Protein AF-A0A968S039-F1 (afdb_monomer_lite)

Secondary structure (DSSP, 8-state):
-------HHHHHHHHTS---HHHHHHHHHHHHHHHHHTT--HHHHHHHHHH--SS--HHHHHHHHHHHHHHHHHHHHHHHHHHHHHTT--

pLDDT: mean 81.4, std 13.13, range [43.88, 94.62]

Sequence (90 aa):
MDELIPGPEEILALRQQPVDVEKIAAAIAGVVQIACRRGQTLEELTAEVLKEDSILDWGQRLWLSQIVAQAWQRLVEERGQDLRLARKLP

Foldseek 3Di:
DDDPDDDPVRVVVVVPDDPDPVNVLVVLLVVLVVCVVVVHDLVRVLVVLCPPDDPDDNVRSVVSSVVSVVSNVVVVVVVVVVVVVVVPDD

Structure (mmCIF, N/CA/C/O backbone):
data_AF-A0A968S039-F1
#
_entry.id   AF-A0A968S039-F1
#
loop_
_atom_site.group_PDB
_atom_site.id
_atom_site.type_symbol
_atom_site.label_atom_id
_atom_site.label_alt_id
_atom_site.label_comp_id
_atom_site.label_asym_id
_atom_site.label_entity_id
_atom_site.label_seq_id
_atom_site.pdbx_PDB_ins_code
_atom_site.Cartn_x
_atom_site.Cartn_y
_atom_site.Cartn_z
_atom_site.occupancy
_atom_site.B_iso_or_equiv
_atom_site.auth_seq_id
_atom_site.auth_comp_id
_atom_site.auth_asym_id
_atom_site.auth_atom_id
_atom_site.pdbx_PDB_model_num
ATOM 1 N N . MET A 1 1 ? -15.730 -16.749 -28.869 1.00 43.88 1 MET A N 1
ATOM 2 C CA . MET A 1 1 ? -15.408 -15.816 -27.774 1.00 43.88 1 MET A CA 1
ATOM 3 C C . MET A 1 1 ? -13.948 -16.097 -27.486 1.00 43.88 1 MET A C 1
ATOM 5 O O . MET A 1 1 ? -13.661 -16.964 -26.678 1.00 43.88 1 MET A O 1
ATOM 9 N N . ASP A 1 2 ? -13.067 -15.540 -28.319 1.00 47.56 2 ASP A N 1
ATOM 10 C CA . ASP A 1 2 ? -11.622 -15.767 -28.226 1.00 47.56 2 ASP A CA 1
ATOM 11 C C . ASP A 1 2 ? -11.107 -15.068 -26.970 1.00 47.56 2 ASP A C 1
ATOM 13 O O . ASP A 1 2 ? -11.364 -13.880 -26.759 1.00 47.56 2 ASP A O 1
ATOM 17 N N . GLU A 1 3 ? -10.450 -15.834 -26.108 1.00 54.78 3 GLU A N 1
ATOM 18 C CA . GLU A 1 3 ? -9.764 -15.334 -24.927 1.00 54.78 3 GLU A CA 1
ATOM 19 C C . GLU A 1 3 ? -8.693 -14.319 -25.344 1.00 54.78 3 GLU A C 1
ATOM 21 O O . GLU A 1 3 ? -7.768 -14.628 -26.091 1.00 54.78 3 GLU A O 1
ATOM 26 N N . LEU A 1 4 ? -8.831 -13.094 -24.832 1.00 58.78 4 LEU A N 1
ATOM 27 C CA . LEU A 1 4 ? -7.880 -11.980 -24.900 1.00 58.78 4 LEU A CA 1
ATOM 28 C C . LEU A 1 4 ? -6.585 -12.301 -24.126 1.00 58.78 4 LEU A C 1
ATOM 30 O O . LEU A 1 4 ? -6.249 -11.616 -23.159 1.00 58.78 4 LEU A O 1
ATOM 34 N N . ILE A 1 5 ? -5.860 -13.351 -24.511 1.00 65.94 5 ILE A N 1
ATOM 35 C CA . ILE A 1 5 ? -4.504 -13.574 -24.008 1.00 65.94 5 ILE A CA 1
ATOM 36 C C . ILE A 1 5 ? -3.537 -12.913 -24.995 1.00 65.94 5 ILE A C 1
ATOM 38 O O . ILE A 1 5 ? -3.416 -13.389 -26.126 1.00 65.94 5 ILE A O 1
ATOM 42 N N . PRO A 1 6 ? -2.872 -11.809 -24.606 1.00 67.00 6 PRO A N 1
ATOM 43 C CA . PRO A 1 6 ? -1.941 -11.113 -25.481 1.00 67.00 6 PRO A CA 1
ATOM 44 C C . PRO A 1 6 ? -0.815 -12.051 -25.917 1.00 67.00 6 PRO A C 1
ATOM 46 O O . PRO A 1 6 ? -0.284 -12.835 -25.123 1.00 67.00 6 PRO A O 1
ATOM 49 N N . GLY A 1 7 ? -0.457 -11.969 -27.197 1.00 80.12 7 GLY A N 1
ATOM 50 C CA . GLY A 1 7 ? 0.608 -12.783 -27.772 1.00 80.12 7 GLY A CA 1
ATOM 51 C C . GLY A 1 7 ? 1.976 -12.463 -27.149 1.00 80.12 7 GLY A C 1
ATOM 52 O O . GLY A 1 7 ? 2.165 -11.398 -26.559 1.00 80.12 7 GLY A O 1
ATOM 53 N N . PRO A 1 8 ? 2.978 -13.346 -27.294 1.00 72.69 8 PRO A N 1
ATOM 54 C CA . PRO A 1 8 ? 4.305 -13.153 -26.703 1.00 72.69 8 PRO A CA 1
ATOM 55 C C . PRO A 1 8 ? 4.993 -11.844 -27.131 1.00 72.69 8 PRO A C 1
ATOM 57 O O . PRO A 1 8 ? 5.697 -11.240 -26.323 1.00 72.69 8 PRO A O 1
ATOM 60 N N . GLU A 1 9 ? 4.761 -11.365 -28.357 1.00 74.38 9 GLU A N 1
ATOM 61 C CA . GLU A 1 9 ? 5.274 -10.068 -28.830 1.00 74.38 9 GLU A CA 1
ATOM 62 C C . GLU A 1 9 ? 4.580 -8.877 -28.159 1.00 74.38 9 GLU A C 1
ATOM 64 O O . GLU A 1 9 ? 5.215 -7.873 -27.842 1.00 74.38 9 GLU A O 1
ATOM 69 N N . GLU A 1 10 ? 3.288 -9.008 -27.876 1.00 66.38 10 GLU A N 1
ATOM 70 C CA . GLU A 1 10 ? 2.476 -7.983 -27.224 1.00 66.38 10 GLU A CA 1
ATOM 71 C C . GLU A 1 10 ? 2.814 -7.898 -25.725 1.00 66.38 10 GLU A C 1
ATOM 73 O O . GLU A 1 10 ? 2.991 -6.810 -25.178 1.00 66.38 10 GLU A O 1
ATOM 78 N N . ILE A 1 11 ? 3.057 -9.047 -25.082 1.00 73.25 11 ILE A N 1
ATOM 79 C CA . ILE A 1 11 ? 3.627 -9.132 -23.729 1.00 73.25 11 ILE A CA 1
ATOM 80 C C . ILE A 1 11 ? 5.021 -8.485 -23.682 1.00 73.25 11 ILE A C 1
ATOM 82 O O . ILE A 1 11 ? 5.350 -7.780 -22.724 1.00 73.25 11 ILE A O 1
ATOM 86 N N . LEU A 1 12 ? 5.851 -8.694 -24.708 1.00 70.12 12 LEU A N 1
ATOM 87 C CA . LEU A 1 12 ? 7.174 -8.078 -24.794 1.00 70.12 12 LEU A CA 1
ATOM 88 C C . LEU A 1 12 ? 7.081 -6.556 -24.994 1.00 70.12 12 LEU A C 1
ATOM 90 O O . LEU A 1 12 ? 7.832 -5.820 -24.358 1.00 70.12 12 LEU A O 1
ATOM 94 N N . ALA A 1 13 ? 6.133 -6.078 -25.802 1.00 70.88 13 ALA A N 1
ATOM 95 C CA . ALA A 1 13 ? 5.877 -4.652 -26.005 1.00 70.88 13 ALA A CA 1
ATOM 96 C C . ALA A 1 13 ? 5.393 -3.956 -24.720 1.00 70.88 13 ALA A C 1
ATOM 98 O O . ALA A 1 13 ? 5.834 -2.848 -24.415 1.00 70.88 13 ALA A O 1
ATOM 99 N N . LEU A 1 14 ? 4.559 -4.625 -23.914 1.00 67.12 14 LEU A N 1
ATOM 100 C CA . LEU A 1 14 ? 4.143 -4.128 -22.597 1.00 67.12 14 LEU A CA 1
ATOM 101 C C . LEU A 1 14 ? 5.324 -4.015 -21.623 1.00 67.12 14 LEU A C 1
ATOM 103 O O . LEU A 1 14 ? 5.406 -3.045 -20.874 1.00 67.12 14 LEU A O 1
ATOM 107 N N . ARG A 1 15 ? 6.277 -4.956 -21.669 1.00 66.19 15 ARG A N 1
ATOM 108 C CA . ARG A 1 15 ? 7.518 -4.889 -20.871 1.00 66.19 15 ARG A CA 1
ATOM 109 C C . ARG A 1 15 ? 8.444 -3.742 -21.275 1.00 66.19 15 ARG A C 1
ATOM 111 O O . ARG A 1 15 ? 9.277 -3.342 -20.468 1.00 66.19 15 ARG A O 1
ATOM 118 N N . GLN A 1 16 ? 8.321 -3.234 -22.500 1.00 66.00 16 GLN A N 1
ATOM 119 C CA . GLN A 1 16 ? 9.098 -2.091 -22.982 1.00 66.00 16 GLN A CA 1
ATOM 120 C C . GLN A 1 16 ? 8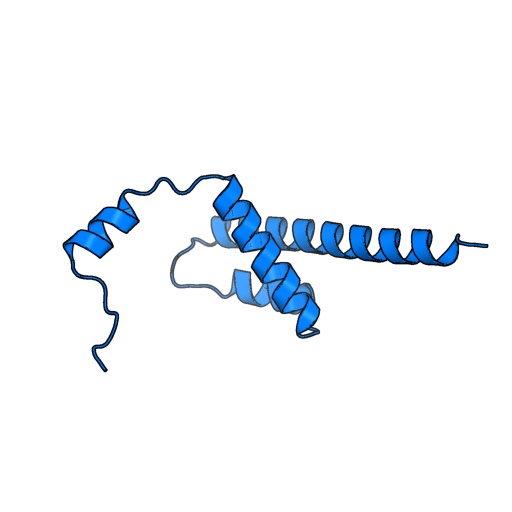.455 -0.739 -22.663 1.00 66.00 16 GLN A C 1
ATOM 122 O O . GLN A 1 16 ? 9.076 0.294 -22.913 1.00 66.00 16 GLN A O 1
ATOM 127 N N . GLN A 1 17 ? 7.246 -0.709 -22.092 1.00 67.75 17 GLN A N 1
ATOM 128 C CA . GLN A 1 17 ? 6.693 0.551 -21.618 1.00 67.75 17 GLN A CA 1
ATOM 129 C C . GLN A 1 17 ? 7.422 0.992 -20.346 1.00 67.75 17 GLN A C 1
ATOM 131 O O . GLN A 1 17 ? 7.418 0.257 -19.355 1.00 67.75 17 GLN A O 1
ATOM 136 N N . PRO A 1 18 ? 8.022 2.195 -20.332 1.00 67.69 18 PRO A N 1
ATOM 137 C CA . PRO A 1 18 ? 8.616 2.725 -19.122 1.00 67.69 18 PRO A CA 1
ATOM 138 C C . PRO A 1 18 ? 7.535 2.860 -18.047 1.00 67.69 18 PRO A C 1
ATOM 140 O O . PRO A 1 18 ? 6.459 3.445 -18.248 1.00 67.69 18 PRO A O 1
ATOM 143 N N . VAL A 1 19 ? 7.819 2.258 -16.895 1.00 71.19 19 VAL A N 1
ATOM 144 C CA . VAL A 1 19 ? 7.040 2.468 -15.683 1.00 71.19 19 VAL A CA 1
ATOM 145 C C . VAL A 1 19 ? 7.491 3.804 -15.104 1.00 71.19 19 VAL A C 1
ATOM 147 O O . VAL A 1 19 ? 8.542 3.903 -14.477 1.00 71.19 19 VAL A O 1
ATOM 150 N N . ASP A 1 20 ? 6.702 4.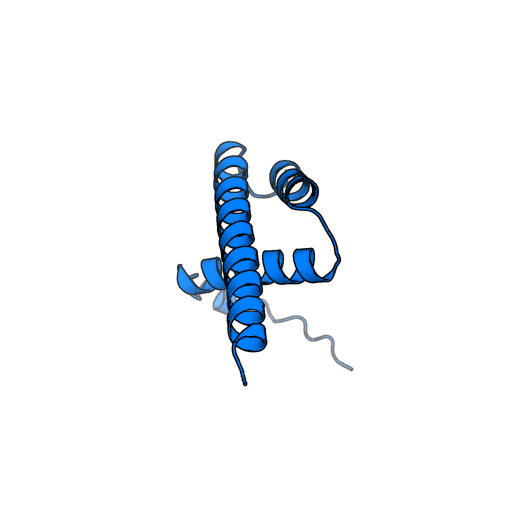842 -15.360 1.00 84.25 20 ASP A N 1
ATOM 151 C CA . ASP A 1 20 ? 6.954 6.181 -14.838 1.00 84.25 20 ASP A CA 1
ATOM 152 C C . ASP A 1 20 ? 6.501 6.311 -13.382 1.00 84.25 20 ASP A C 1
ATOM 154 O O . ASP A 1 20 ? 5.531 5.681 -12.946 1.00 84.25 20 ASP A O 1
ATOM 158 N N . VAL A 1 21 ? 7.162 7.203 -12.641 1.00 81.81 21 VAL A N 1
ATOM 159 C CA . VAL A 1 21 ? 6.855 7.500 -11.230 1.00 81.81 21 VAL A CA 1
ATOM 160 C C . VAL A 1 21 ? 5.385 7.885 -11.036 1.00 81.81 21 VAL A C 1
ATOM 162 O O . VAL A 1 21 ? 4.769 7.491 -10.049 1.00 81.81 21 VAL A O 1
ATOM 165 N N . GLU A 1 22 ? 4.794 8.595 -11.996 1.00 82.06 22 GLU A N 1
ATOM 166 C CA . GLU A 1 22 ? 3.383 8.986 -11.960 1.00 82.06 22 GLU A CA 1
ATOM 167 C C . GLU A 1 22 ? 2.438 7.776 -12.014 1.00 82.06 22 GLU A C 1
ATOM 169 O O . GLU A 1 22 ? 1.465 7.719 -11.263 1.00 82.06 22 GLU A O 1
ATOM 174 N N . LYS A 1 23 ? 2.753 6.760 -12.829 1.00 84.69 23 LYS A N 1
ATOM 175 C CA . LYS A 1 23 ? 1.954 5.527 -12.920 1.00 84.69 23 LYS A CA 1
ATOM 176 C C . LYS A 1 23 ? 2.039 4.724 -11.624 1.00 84.69 23 LYS A C 1
ATOM 178 O O . LYS A 1 23 ? 1.028 4.201 -11.160 1.00 84.69 23 LYS A O 1
ATOM 183 N N . ILE A 1 24 ? 3.225 4.677 -11.012 1.00 85.00 24 ILE A N 1
ATOM 184 C CA . ILE A 1 24 ? 3.430 4.044 -9.701 1.00 85.00 24 ILE A CA 1
ATOM 185 C C . ILE A 1 24 ? 2.607 4.776 -8.633 1.00 85.00 24 ILE A C 1
ATOM 187 O O . ILE A 1 24 ? 1.868 4.145 -7.877 1.00 85.00 24 ILE A O 1
ATOM 191 N N . ALA A 1 25 ? 2.686 6.108 -8.595 1.00 85.06 25 ALA A N 1
ATOM 192 C CA . ALA A 1 25 ? 1.941 6.923 -7.641 1.00 85.06 25 ALA A CA 1
ATOM 193 C C . ALA A 1 25 ? 0.421 6.756 -7.806 1.00 85.06 25 ALA A C 1
ATOM 195 O O . ALA A 1 25 ? -0.288 6.562 -6.816 1.00 85.06 25 ALA A O 1
ATOM 196 N N . ALA A 1 26 ? -0.073 6.762 -9.047 1.00 86.00 26 ALA A N 1
ATOM 197 C CA . ALA A 1 26 ? -1.483 6.549 -9.357 1.00 86.00 26 ALA A CA 1
ATOM 198 C C . ALA A 1 26 ? -1.965 5.153 -8.931 1.00 86.00 26 ALA A C 1
ATOM 200 O O . ALA A 1 26 ? -3.054 5.026 -8.368 1.00 86.00 26 ALA A O 1
ATOM 201 N N . ALA A 1 27 ? -1.150 4.113 -9.134 1.00 88.25 27 ALA A N 1
ATOM 202 C CA . ALA A 1 27 ? -1.475 2.758 -8.699 1.00 88.25 27 ALA A CA 1
ATOM 203 C C . ALA A 1 27 ? -1.598 2.664 -7.168 1.00 88.25 27 ALA A C 1
ATOM 205 O O . ALA A 1 27 ? -2.593 2.140 -6.665 1.00 88.25 27 ALA A O 1
ATOM 206 N N . ILE A 1 28 ? -0.644 3.235 -6.422 1.00 90.31 28 ILE A N 1
ATOM 207 C CA . ILE A 1 28 ? -0.686 3.265 -4.950 1.00 90.31 28 ILE A CA 1
ATOM 208 C C . ILE A 1 28 ? -1.924 4.027 -4.461 1.00 90.31 28 ILE A C 1
ATOM 210 O O . ILE A 1 28 ? -2.670 3.526 -3.617 1.00 90.31 28 ILE A O 1
ATOM 214 N N . ALA A 1 29 ? -2.184 5.213 -5.020 1.00 89.75 29 ALA A N 1
ATOM 215 C CA . ALA A 1 29 ? -3.359 6.010 -4.675 1.00 89.75 29 ALA A CA 1
ATOM 216 C C . ALA A 1 29 ? -4.669 5.258 -4.972 1.00 89.75 29 ALA A C 1
ATOM 218 O O . ALA A 1 29 ? -5.613 5.322 -4.183 1.00 89.75 29 ALA A O 1
ATOM 219 N N . GLY A 1 30 ? -4.723 4.513 -6.079 1.00 88.69 30 GLY A N 1
ATOM 220 C CA . GLY A 1 30 ? -5.856 3.663 -6.437 1.00 88.69 30 GLY A CA 1
ATOM 221 C C . GLY A 1 30 ? -6.111 2.554 -5.414 1.00 88.69 30 GLY A C 1
ATOM 222 O O . GLY A 1 30 ? -7.246 2.391 -4.963 1.00 88.69 30 GLY A O 1
ATOM 223 N N . VAL A 1 31 ? -5.066 1.838 -4.989 1.00 91.94 31 VAL A N 1
ATOM 224 C CA . VAL A 1 31 ? -5.168 0.779 -3.967 1.00 91.94 31 VAL A CA 1
ATOM 225 C C . VAL A 1 31 ? -5.685 1.340 -2.643 1.00 91.94 31 VAL A C 1
ATOM 227 O O . VAL A 1 31 ? -6.650 0.814 -2.089 1.00 91.94 31 VAL A O 1
ATOM 230 N N . VAL A 1 32 ? -5.111 2.452 -2.177 1.00 91.38 32 VAL A N 1
ATOM 231 C CA . VAL A 1 32 ? -5.534 3.134 -0.943 1.00 91.38 32 VAL A CA 1
ATOM 232 C C . VAL A 1 32 ? -7.005 3.545 -1.013 1.00 91.38 32 VAL A C 1
ATOM 234 O O . VAL A 1 32 ? -7.767 3.302 -0.077 1.00 91.38 32 VAL A O 1
ATOM 237 N N . GLN A 1 33 ? -7.444 4.113 -2.140 1.00 90.25 33 GLN A N 1
ATOM 238 C CA . GLN A 1 33 ? -8.844 4.485 -2.334 1.00 90.25 33 GLN A CA 1
ATOM 239 C C . GLN A 1 33 ? -9.784 3.277 -2.303 1.00 90.25 33 GLN A C 1
ATOM 241 O O . GLN A 1 33 ? -10.856 3.364 -1.698 1.00 90.25 33 GLN A O 1
ATOM 246 N N . ILE A 1 34 ? -9.408 2.169 -2.946 1.00 91.56 34 ILE A N 1
ATOM 247 C CA . ILE A 1 34 ? -10.202 0.935 -2.960 1.00 91.56 34 ILE A CA 1
ATOM 248 C C . ILE A 1 34 ? -10.305 0.353 -1.547 1.00 91.56 34 ILE A C 1
ATOM 250 O O . ILE A 1 34 ? -11.416 0.062 -1.106 1.00 91.56 34 ILE A O 1
ATOM 254 N N . ALA A 1 35 ? -9.190 0.240 -0.824 1.00 91.38 35 ALA A N 1
ATOM 255 C CA . ALA A 1 35 ? -9.159 -0.248 0.555 1.00 91.38 35 ALA A CA 1
ATOM 256 C C . ALA A 1 35 ? -10.040 0.617 1.476 1.00 91.38 35 ALA A C 1
ATOM 258 O O . ALA A 1 35 ? -10.918 0.103 2.169 1.00 91.38 35 ALA A O 1
ATOM 259 N N . CYS A 1 36 ? -9.923 1.946 1.369 1.00 88.56 36 CYS A N 1
ATOM 260 C CA . CYS A 1 36 ? -10.804 2.897 2.051 1.00 88.56 36 CYS A CA 1
ATOM 261 C C . CYS A 1 36 ? -12.293 2.666 1.742 1.00 88.56 36 CYS A C 1
ATOM 263 O O . CYS A 1 36 ? -13.129 2.743 2.637 1.00 88.56 36 CYS A O 1
ATOM 265 N N . ARG A 1 37 ? -12.659 2.4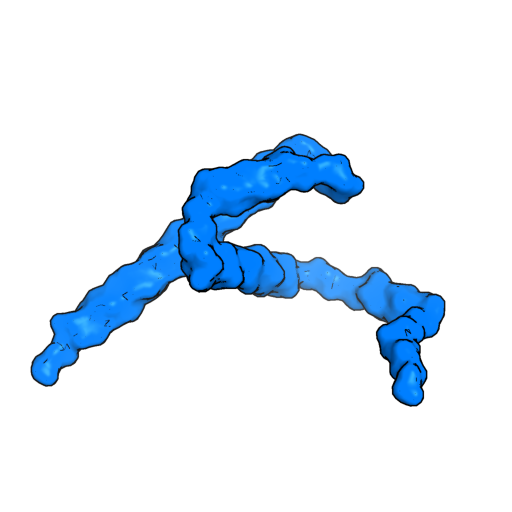27 0.473 1.00 90.06 37 ARG A N 1
ATOM 266 C CA . ARG A 1 37 ? -14.061 2.172 0.078 1.00 90.06 37 ARG A CA 1
ATOM 267 C C . ARG A 1 37 ? -14.581 0.832 0.597 1.00 90.06 37 ARG A C 1
ATOM 269 O O . ARG A 1 37 ? -15.782 0.697 0.796 1.00 90.06 37 ARG A O 1
ATOM 276 N N . ARG A 1 38 ? -13.693 -0.140 0.812 1.00 91.56 38 ARG A N 1
ATOM 277 C CA . ARG A 1 38 ? -14.016 -1.448 1.397 1.00 91.56 38 ARG A CA 1
ATOM 278 C C . ARG A 1 38 ? -14.164 -1.409 2.921 1.00 91.56 38 ARG A C 1
ATOM 280 O O . ARG A 1 38 ? -14.587 -2.405 3.492 1.00 91.56 38 ARG A O 1
ATOM 287 N N . GLY A 1 39 ? -13.846 -0.284 3.567 1.00 92.00 39 GLY A N 1
ATOM 288 C CA . GLY A 1 39 ? -13.879 -0.154 5.026 1.00 92.00 39 GLY A CA 1
ATOM 289 C C . GLY A 1 39 ? -12.690 -0.806 5.736 1.00 92.00 39 GLY A C 1
ATOM 290 O O . GLY A 1 39 ? -12.739 -0.963 6.950 1.00 92.00 39 GLY A O 1
ATOM 291 N N . GLN A 1 40 ? -11.642 -1.168 4.992 1.00 93.25 40 GLN A N 1
ATOM 292 C CA . GLN A 1 40 ? -10.386 -1.678 5.541 1.00 93.25 40 GLN A CA 1
ATOM 293 C C . GLN A 1 40 ? -9.694 -0.587 6.368 1.00 93.25 40 GLN A C 1
ATOM 295 O O . GLN A 1 40 ? -9.832 0.601 6.061 1.00 93.25 40 GLN A O 1
ATOM 300 N N . THR A 1 41 ? -8.949 -0.961 7.404 1.00 94.56 41 THR A N 1
ATOM 301 C CA . THR A 1 41 ? -8.151 -0.008 8.188 1.00 94.56 41 THR A CA 1
ATOM 302 C C . THR A 1 41 ? -6.753 0.182 7.601 1.00 94.56 41 THR A C 1
ATOM 304 O O . THR A 1 41 ? -6.266 -0.617 6.795 1.00 94.56 41 THR A O 1
ATOM 307 N N . LEU A 1 42 ? -6.074 1.255 8.016 1.00 93.25 42 LEU A N 1
ATOM 308 C CA . LEU A 1 42 ? -4.684 1.487 7.627 1.00 93.25 42 LEU A CA 1
ATOM 309 C C . LEU A 1 42 ? -3.769 0.369 8.156 1.00 93.25 42 LEU A C 1
ATOM 311 O O . LEU A 1 42 ? -2.855 -0.074 7.460 1.00 93.25 42 LEU A O 1
ATOM 315 N N . GLU A 1 43 ? -4.022 -0.110 9.372 1.00 93.44 43 GLU A N 1
ATOM 316 C CA . GLU A 1 43 ? -3.278 -1.203 9.996 1.00 93.44 43 GLU A CA 1
ATOM 317 C C . GLU A 1 43 ? -3.438 -2.509 9.208 1.00 93.44 43 GLU A C 1
ATOM 319 O O . GLU A 1 43 ? -2.458 -3.211 8.965 1.00 93.44 43 GLU A O 1
ATOM 324 N N . GLU A 1 44 ? -4.653 -2.816 8.749 1.00 94.62 44 GLU A N 1
ATOM 325 C CA . GLU A 1 44 ? -4.921 -3.992 7.917 1.00 94.62 44 GLU A CA 1
ATOM 326 C C . GLU A 1 44 ? -4.211 -3.893 6.563 1.00 94.62 44 GLU A C 1
ATOM 328 O O . GLU A 1 44 ? -3.535 -4.833 6.147 1.00 94.62 44 GLU A O 1
ATOM 333 N N . LEU A 1 45 ? -4.308 -2.741 5.891 1.00 94.19 45 LEU A N 1
ATOM 334 C CA . LEU A 1 45 ? -3.669 -2.523 4.591 1.00 94.19 45 LEU A CA 1
ATOM 335 C C . LEU A 1 45 ? -2.138 -2.575 4.674 1.00 94.19 45 LEU A C 1
ATOM 337 O O . LEU A 1 45 ? -1.480 -3.174 3.826 1.00 94.19 45 LEU A O 1
ATOM 341 N N . THR A 1 46 ? -1.546 -1.978 5.706 1.00 93.94 46 THR A N 1
ATOM 342 C CA . THR A 1 46 ? -0.090 -2.037 5.909 1.00 93.94 46 THR A CA 1
ATOM 343 C C . THR A 1 46 ? 0.381 -3.442 6.275 1.00 93.94 46 THR A C 1
ATOM 345 O O . THR A 1 46 ? 1.436 -3.864 5.802 1.00 93.94 46 THR A O 1
ATOM 348 N N . ALA A 1 47 ? -0.407 -4.205 7.039 1.00 93.94 47 ALA A N 1
ATOM 349 C CA . ALA A 1 47 ? -0.109 -5.604 7.325 1.00 93.94 47 ALA A CA 1
ATOM 350 C C . ALA A 1 47 ? -0.140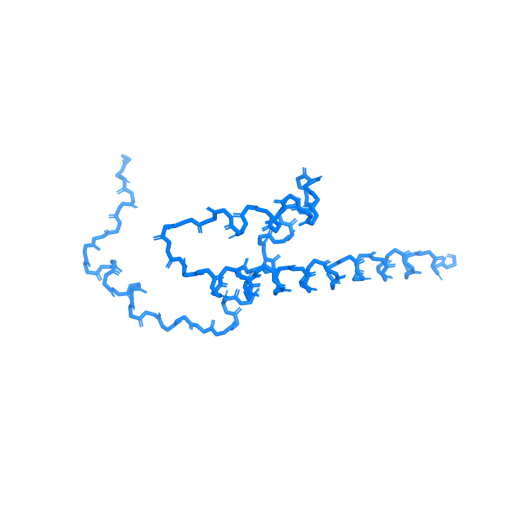 -6.482 6.061 1.00 93.94 47 ALA A C 1
ATOM 352 O O . ALA A 1 47 ? 0.683 -7.386 5.942 1.00 93.94 47 ALA A O 1
ATOM 353 N N . GLU A 1 48 ? -1.043 -6.220 5.112 1.00 92.19 48 GLU A N 1
ATOM 354 C CA . GLU A 1 48 ? -1.061 -6.900 3.808 1.00 92.19 48 GLU A CA 1
ATOM 355 C C . GLU A 1 48 ? 0.206 -6.604 2.997 1.00 92.19 48 GLU A C 1
ATOM 357 O O . GLU A 1 48 ? 0.860 -7.532 2.527 1.00 92.19 48 GLU A O 1
ATOM 362 N N . VAL A 1 49 ? 0.616 -5.333 2.918 1.00 91.12 49 VAL A N 1
ATOM 363 C CA . VAL A 1 49 ? 1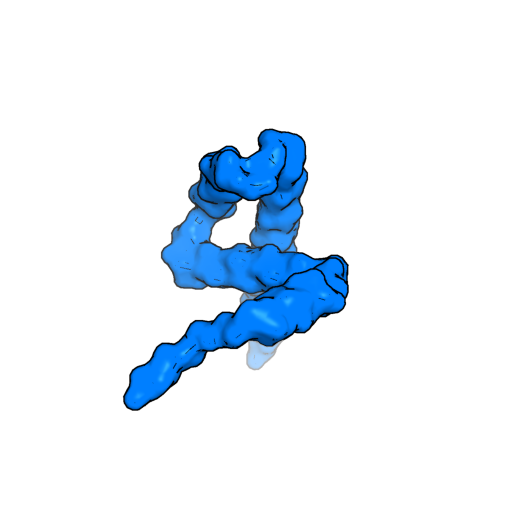.852 -4.927 2.222 1.00 91.12 49 VAL A CA 1
ATOM 364 C C . VAL A 1 49 ? 3.096 -5.568 2.843 1.00 91.12 49 VAL A C 1
ATOM 366 O O . VAL A 1 49 ? 4.014 -5.959 2.130 1.00 91.12 49 VAL A O 1
ATOM 369 N N . LEU A 1 50 ? 3.144 -5.698 4.170 1.00 90.81 50 LEU A N 1
ATOM 370 C CA . LEU A 1 50 ? 4.275 -6.322 4.864 1.00 90.81 50 LEU A CA 1
ATOM 371 C C . LEU A 1 50 ? 4.312 -7.851 4.706 1.00 90.81 50 LEU A C 1
ATOM 373 O O . LEU A 1 50 ? 5.393 -8.439 4.757 1.00 90.81 50 LEU A O 1
ATOM 377 N N . LYS A 1 51 ? 3.150 -8.489 4.518 1.00 91.19 51 LYS A N 1
ATOM 378 C CA . LYS A 1 51 ? 3.025 -9.936 4.274 1.00 91.19 51 LYS A CA 1
ATOM 379 C C . LYS A 1 51 ? 3.349 -10.342 2.838 1.00 91.19 51 LYS A C 1
ATOM 381 O O . LYS A 1 51 ? 3.578 -11.526 2.617 1.00 91.19 51 LYS A O 1
ATOM 386 N N . GLU A 1 52 ? 3.346 -9.407 1.888 1.00 85.00 52 GLU A N 1
ATOM 387 C CA . GLU A 1 52 ? 3.716 -9.658 0.491 1.00 85.00 52 GLU A CA 1
ATOM 388 C C . GLU A 1 52 ? 5.095 -10.312 0.433 1.00 85.00 52 GLU A C 1
ATOM 390 O O . GLU A 1 52 ? 6.064 -9.629 0.718 1.00 85.00 52 GLU A O 1
ATOM 395 N N . ASP A 1 53 ? 5.209 -11.601 0.098 1.00 75.94 53 ASP A N 1
ATOM 396 C CA . ASP A 1 53 ? 6.488 -12.328 0.190 1.00 75.94 53 ASP A CA 1
ATOM 397 C C . ASP A 1 53 ? 7.130 -12.666 -1.159 1.00 75.94 53 ASP A C 1
ATOM 399 O O . ASP A 1 53 ? 8.239 -13.190 -1.233 1.00 75.94 53 ASP A O 1
ATOM 403 N N . SER A 1 54 ? 6.430 -12.356 -2.245 1.00 79.25 54 SER A N 1
ATOM 404 C CA . SER A 1 54 ? 6.701 -12.949 -3.552 1.00 79.25 54 SER A CA 1
ATOM 405 C C . SER A 1 54 ? 7.619 -12.107 -4.440 1.00 79.25 54 SER A C 1
ATOM 407 O O . SER A 1 54 ? 8.316 -12.667 -5.284 1.00 79.25 54 SER A O 1
ATOM 409 N N . ILE A 1 55 ? 7.603 -10.776 -4.294 1.00 84.81 55 ILE A N 1
ATOM 410 C CA . ILE A 1 55 ? 8.204 -9.856 -5.284 1.00 84.81 55 ILE A CA 1
ATOM 411 C C . ILE A 1 55 ? 9.179 -8.850 -4.660 1.00 84.81 55 ILE A C 1
ATOM 413 O O . ILE A 1 55 ? 10.192 -8.518 -5.273 1.00 84.81 55 ILE A O 1
ATOM 417 N N . LEU A 1 56 ? 8.881 -8.353 -3.459 1.00 87.06 56 LEU A N 1
ATOM 418 C CA . LEU A 1 56 ? 9.636 -7.278 -2.809 1.00 87.06 56 LEU A CA 1
ATOM 419 C C . LEU A 1 56 ? 10.525 -7.829 -1.697 1.00 87.06 56 LEU A C 1
ATOM 421 O O . LEU A 1 56 ? 10.114 -8.746 -0.988 1.00 87.06 56 LEU A O 1
ATOM 425 N N . ASP A 1 57 ? 11.700 -7.244 -1.471 1.00 91.06 57 ASP A N 1
ATOM 426 C CA . ASP A 1 57 ? 12.467 -7.524 -0.252 1.00 91.06 57 ASP A CA 1
ATOM 427 C C . ASP A 1 57 ? 11.866 -6.810 0.972 1.00 91.06 57 ASP A C 1
ATOM 429 O O . ASP A 1 57 ? 11.025 -5.915 0.856 1.00 91.06 57 ASP A O 1
ATOM 433 N N . TRP A 1 58 ? 12.292 -7.200 2.172 1.00 89.94 58 TRP A N 1
ATOM 434 C CA . TRP A 1 58 ? 11.770 -6.634 3.418 1.00 89.94 58 TRP A CA 1
ATOM 435 C C . TRP A 1 58 ? 11.901 -5.103 3.508 1.00 89.94 58 TRP A C 1
ATOM 437 O O . TRP A 1 58 ? 10.975 -4.425 3.959 1.00 89.94 58 TRP A O 1
ATOM 447 N N . GLY A 1 59 ? 13.026 -4.540 3.058 1.00 91.94 59 GLY A N 1
ATOM 448 C CA . GLY A 1 59 ? 13.249 -3.096 3.042 1.00 91.94 59 GLY A CA 1
ATOM 449 C C . GLY A 1 59 ? 12.298 -2.386 2.080 1.00 91.94 59 GLY A C 1
ATOM 450 O O . GLY A 1 59 ? 11.719 -1.358 2.433 1.00 91.94 59 GLY A O 1
ATOM 451 N N . GLN A 1 60 ? 12.065 -2.968 0.904 1.00 90.81 60 GLN A N 1
ATOM 452 C CA . GLN A 1 60 ? 11.089 -2.459 -0.062 1.00 90.81 60 GLN A CA 1
ATOM 453 C C . GLN A 1 60 ? 9.653 -2.518 0.468 1.00 90.81 60 GLN A C 1
ATOM 455 O O . GLN A 1 60 ? 8.903 -1.558 0.288 1.00 90.81 60 GLN A O 1
ATOM 460 N N . ARG A 1 61 ? 9.270 -3.592 1.167 1.00 92.38 61 ARG A N 1
ATOM 461 C CA . ARG A 1 61 ? 7.945 -3.710 1.807 1.00 92.38 61 ARG A CA 1
ATOM 462 C C . ARG A 1 61 ? 7.750 -2.661 2.893 1.00 92.38 61 ARG A C 1
ATOM 464 O O . ARG A 1 61 ? 6.695 -2.035 2.964 1.00 92.38 61 ARG A O 1
ATOM 471 N N . LEU A 1 62 ? 8.773 -2.444 3.720 1.00 93.31 62 LEU A N 1
ATOM 472 C CA . LEU A 1 62 ? 8.741 -1.427 4.768 1.00 93.31 62 LEU A CA 1
ATOM 473 C C . LEU A 1 62 ? 8.644 -0.016 4.180 1.00 93.31 62 LEU A C 1
ATOM 475 O O . LEU A 1 62 ? 7.904 0.821 4.689 1.00 93.31 62 LEU A O 1
ATOM 479 N N . TRP A 1 63 ? 9.372 0.255 3.099 1.00 93.69 63 TRP A N 1
ATOM 480 C CA . TRP A 1 63 ? 9.272 1.532 2.404 1.00 93.69 63 TRP A CA 1
ATOM 481 C C . TRP A 1 63 ? 7.885 1.722 1.779 1.00 93.69 63 TRP A C 1
ATOM 483 O O . TRP A 1 63 ? 7.250 2.757 1.980 1.00 93.69 63 TRP A O 1
ATOM 493 N N . LEU A 1 64 ? 7.364 0.708 1.085 1.00 92.31 64 LEU A N 1
ATOM 494 C CA . LEU A 1 64 ? 6.051 0.777 0.449 1.00 92.31 64 LEU A CA 1
ATOM 495 C C . LEU A 1 64 ? 4.927 0.955 1.477 1.00 92.31 64 LEU A C 1
ATOM 497 O O . LEU A 1 64 ? 4.018 1.751 1.242 1.00 92.31 64 LEU A O 1
ATOM 501 N N . SER A 1 65 ? 5.000 0.289 2.633 1.00 93.81 65 SER A N 1
ATOM 502 C CA . SER A 1 65 ? 4.004 0.454 3.698 1.00 93.81 65 SER A CA 1
ATOM 503 C C . SER A 1 65 ? 3.980 1.886 4.245 1.00 93.81 65 SER A C 1
ATOM 505 O O . SER A 1 65 ? 2.901 2.433 4.478 1.00 93.81 65 SER A O 1
ATOM 507 N N . GLN A 1 66 ? 5.138 2.549 4.350 1.00 94.50 66 GLN A N 1
ATOM 508 C CA . GLN A 1 66 ? 5.213 3.968 4.716 1.00 94.50 66 GLN A CA 1
ATOM 509 C C . GLN A 1 66 ? 4.600 4.882 3.650 1.00 94.50 66 GLN A C 1
ATOM 511 O O . GLN A 1 66 ? 3.941 5.865 3.992 1.00 94.50 66 GLN A O 1
ATOM 516 N N . ILE A 1 67 ? 4.804 4.592 2.363 1.00 93.56 67 ILE A N 1
ATOM 517 C CA . ILE A 1 67 ? 4.195 5.370 1.273 1.00 93.56 67 ILE A CA 1
ATOM 518 C C . ILE A 1 67 ? 2.673 5.189 1.263 1.00 93.56 67 ILE A C 1
ATOM 520 O O . ILE A 1 67 ? 1.938 6.170 1.151 1.00 93.56 67 ILE A O 1
ATOM 524 N N . VAL A 1 68 ? 2.193 3.958 1.446 1.00 94.44 68 VAL A N 1
ATOM 525 C CA . VAL A 1 68 ? 0.763 3.643 1.571 1.00 94.44 68 VAL A CA 1
ATOM 526 C C . VAL A 1 68 ? 0.137 4.396 2.746 1.00 94.44 68 VAL A C 1
ATOM 528 O O . VAL A 1 68 ? -0.918 5.008 2.582 1.00 94.44 68 VAL A O 1
ATOM 531 N N . ALA A 1 69 ? 0.809 4.437 3.900 1.00 94.38 69 ALA A N 1
ATOM 532 C CA . ALA A 1 69 ? 0.341 5.192 5.061 1.00 94.38 69 ALA A CA 1
ATOM 533 C C . ALA A 1 69 ? 0.249 6.702 4.796 1.00 94.38 69 ALA A C 1
ATOM 535 O O . ALA A 1 69 ? -0.749 7.332 5.145 1.00 94.38 69 ALA A O 1
ATOM 536 N N . GLN A 1 70 ? 1.241 7.283 4.121 1.00 92.81 70 GLN A N 1
ATOM 537 C CA . GLN A 1 70 ? 1.214 8.700 3.746 1.00 92.81 70 GLN A CA 1
ATOM 538 C C . GLN A 1 70 ? 0.090 9.014 2.750 1.00 92.81 70 GLN A C 1
ATOM 540 O O . GLN A 1 70 ? -0.616 10.011 2.902 1.00 92.81 70 GLN A O 1
ATOM 545 N N . ALA A 1 71 ? -0.105 8.163 1.740 1.00 92.81 71 ALA A N 1
ATOM 546 C CA . ALA A 1 71 ? -1.192 8.318 0.776 1.00 92.81 71 ALA A CA 1
ATOM 547 C C . ALA A 1 71 ? -2.570 8.210 1.451 1.00 92.81 71 ALA A C 1
ATOM 549 O O . ALA A 1 71 ? -3.477 8.977 1.129 1.00 92.81 71 ALA A O 1
ATOM 550 N N . TRP A 1 72 ? -2.714 7.312 2.430 1.00 92.88 72 TRP A N 1
ATOM 551 C CA . TRP A 1 72 ? -3.926 7.185 3.238 1.00 92.88 72 TRP A CA 1
ATOM 552 C C . TRP A 1 72 ? -4.235 8.461 4.020 1.00 92.88 72 TRP A C 1
ATOM 554 O O . TRP A 1 72 ? -5.359 8.958 3.970 1.00 92.88 72 TRP A O 1
ATOM 564 N N . GLN A 1 73 ? -3.240 9.018 4.714 1.00 91.81 73 GLN A N 1
ATOM 565 C CA . GLN A 1 73 ? -3.404 10.259 5.473 1.00 91.81 73 GLN A CA 1
ATOM 566 C C . GLN A 1 73 ? -3.849 11.414 4.575 1.00 91.81 73 GLN A C 1
ATOM 568 O O . GLN A 1 73 ? -4.837 12.073 4.891 1.00 91.81 73 GLN A O 1
ATOM 573 N N . ARG A 1 74 ? -3.202 11.595 3.416 1.00 90.38 74 ARG A N 1
ATOM 574 C CA . ARG A 1 74 ? -3.592 12.627 2.441 1.00 90.38 74 ARG A CA 1
ATOM 575 C C . ARG A 1 74 ? -5.028 12.456 1.959 1.00 90.38 74 ARG A C 1
ATOM 577 O O . ARG A 1 74 ? -5.783 13.420 1.953 1.00 90.38 74 ARG A O 1
ATOM 584 N N . LEU A 1 75 ? -5.441 11.229 1.641 1.00 87.62 75 LEU A N 1
ATOM 585 C CA . LEU A 1 75 ? -6.814 10.956 1.216 1.00 87.62 75 LEU A CA 1
ATOM 586 C C . LEU A 1 75 ? -7.840 11.293 2.313 1.00 87.62 75 LEU A C 1
ATOM 588 O O . LEU A 1 75 ? -8.913 11.826 2.027 1.00 87.62 75 LEU A O 1
ATOM 592 N N . VAL A 1 76 ? -7.539 10.971 3.574 1.00 85.62 76 VAL A N 1
ATOM 593 C CA . VAL A 1 76 ? -8.412 11.302 4.711 1.00 85.62 76 VAL A CA 1
ATOM 594 C C . VAL A 1 76 ? -8.459 12.813 4.945 1.00 85.62 76 VAL A C 1
ATOM 596 O O . VAL A 1 76 ? -9.537 13.353 5.200 1.00 85.62 76 VAL A O 1
ATOM 599 N N . GLU A 1 77 ? -7.326 13.506 4.822 1.00 85.56 77 GLU A N 1
ATOM 600 C CA . GLU A 1 77 ? -7.251 14.966 4.905 1.00 85.56 77 GLU A CA 1
ATOM 601 C C . GLU A 1 77 ? -8.088 15.637 3.813 1.00 85.56 77 GLU A C 1
ATOM 603 O O . GLU A 1 77 ? -8.899 16.504 4.131 1.00 85.56 77 GLU A O 1
ATOM 608 N N . GLU A 1 78 ? -7.968 15.199 2.559 1.00 81.81 78 GLU A N 1
ATOM 609 C CA . GLU A 1 78 ? -8.756 15.696 1.424 1.00 81.81 78 GLU A CA 1
ATOM 610 C C . GLU A 1 78 ? -10.261 15.486 1.643 1.00 81.81 78 GLU A C 1
ATOM 612 O O . GLU A 1 78 ? -11.045 16.428 1.521 1.00 81.81 78 GLU A O 1
ATOM 617 N N . ARG A 1 79 ? -10.681 14.288 2.073 1.00 78.12 79 ARG A N 1
ATOM 618 C CA . ARG A 1 79 ? -12.092 14.007 2.416 1.00 78.12 79 ARG A CA 1
ATOM 619 C C . ARG A 1 79 ? -12.594 14.869 3.576 1.00 78.12 79 ARG A C 1
ATOM 621 O O . ARG A 1 79 ? -13.742 15.313 3.579 1.00 78.12 79 ARG A O 1
ATOM 628 N N . GLY A 1 80 ? -11.745 15.107 4.574 1.00 75.44 80 GLY A N 1
ATOM 629 C CA . GLY A 1 80 ? -12.051 15.985 5.700 1.00 75.44 80 GLY A CA 1
ATOM 630 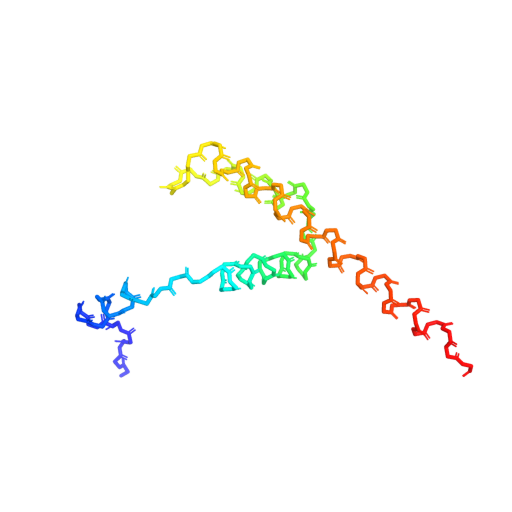C C . GLY A 1 80 ? -12.146 17.459 5.295 1.00 75.44 80 GLY A C 1
ATOM 631 O O . GLY A 1 80 ? -12.950 18.196 5.866 1.00 75.44 80 GLY A O 1
ATOM 632 N N . GLN A 1 81 ? -11.356 17.898 4.314 1.00 65.81 81 GLN A N 1
ATOM 633 C CA . GLN A 1 81 ? -11.418 19.243 3.741 1.00 65.81 81 GLN A CA 1
ATOM 634 C C . GLN A 1 81 ? -12.682 19.444 2.901 1.00 65.81 81 GLN A C 1
ATOM 636 O O . GLN A 1 81 ? -13.355 20.458 3.080 1.00 65.81 81 GLN A O 1
ATOM 641 N N . ASP A 1 82 ? -13.056 18.466 2.078 1.00 67.88 82 ASP A N 1
ATOM 642 C CA . ASP A 1 82 ? -14.283 18.490 1.272 1.00 67.88 82 ASP A CA 1
ATOM 643 C C . ASP A 1 82 ? -15.533 18.648 2.163 1.00 67.88 82 ASP A C 1
ATOM 645 O O . ASP A 1 82 ? -16.316 19.590 2.014 1.00 67.88 82 ASP A O 1
ATOM 649 N N . LEU A 1 83 ? -15.628 17.851 3.237 1.00 63.38 83 LEU A N 1
ATOM 650 C CA . LEU A 1 83 ? -16.721 17.960 4.210 1.00 63.38 83 LEU A CA 1
ATOM 651 C C . LEU A 1 83 ? -16.729 19.309 4.958 1.00 63.38 83 LEU A C 1
ATOM 653 O O . LEU A 1 83 ? -17.791 19.835 5.298 1.00 63.38 83 LEU A O 1
ATOM 657 N N . ARG A 1 84 ? -15.554 19.896 5.223 1.00 63.38 84 ARG A N 1
ATOM 658 C CA . ARG A 1 84 ? -15.438 21.228 5.848 1.00 63.38 84 ARG A CA 1
ATOM 659 C C . ARG A 1 84 ? -15.884 22.350 4.912 1.00 63.38 84 ARG A C 1
ATOM 661 O O . ARG A 1 84 ? -16.441 23.331 5.405 1.00 63.38 84 ARG A O 1
ATOM 668 N N . LEU A 1 85 ? -15.641 22.224 3.608 1.00 66.12 85 LEU A N 1
ATOM 669 C CA . LEU A 1 85 ? -16.101 23.176 2.594 1.00 66.12 85 LEU A CA 1
ATOM 670 C C . LEU A 1 85 ? -17.618 23.069 2.394 1.00 66.12 85 LEU A C 1
ATOM 672 O O . LEU A 1 85 ? -18.301 24.091 2.429 1.00 66.12 85 LEU A O 1
ATOM 676 N N . ALA A 1 86 ? -18.160 21.851 2.314 1.00 59.56 86 ALA A N 1
ATOM 677 C CA . ALA A 1 86 ? -19.601 21.615 2.204 1.00 59.56 86 ALA A CA 1
ATOM 678 C C . ALA A 1 86 ? -20.394 22.174 3.402 1.00 59.56 86 ALA A C 1
ATOM 680 O O . ALA A 1 86 ? -21.500 22.683 3.238 1.00 59.56 86 ALA A O 1
ATOM 681 N N . ARG A 1 87 ? -19.815 22.155 4.613 1.00 67.50 87 ARG A N 1
ATOM 682 C CA . ARG A 1 87 ? -20.448 22.696 5.833 1.00 67.50 87 ARG A CA 1
ATOM 683 C C . ARG A 1 87 ? -20.370 24.226 5.967 1.00 67.50 87 ARG A C 1
ATOM 685 O O . ARG A 1 87 ? -20.891 24.765 6.940 1.00 67.50 87 ARG A O 1
ATOM 692 N N . LYS A 1 88 ? -19.678 24.920 5.054 1.00 63.53 88 LYS A N 1
ATOM 693 C CA . LYS A 1 88 ? -19.520 26.388 5.036 1.00 63.53 88 LYS A CA 1
ATOM 694 C C . LYS A 1 88 ? -20.431 27.096 4.021 1.00 63.53 88 LYS A C 1
ATOM 696 O O . LYS A 1 88 ? -20.341 28.318 3.924 1.00 63.53 88 LYS A O 1
ATOM 701 N N . LEU A 1 89 ? -21.276 26.377 3.276 1.00 44.41 89 LEU A N 1
ATOM 702 C CA . LEU A 1 89 ? -22.261 27.006 2.390 1.00 44.41 89 LEU A CA 1
ATOM 703 C C . LEU A 1 89 ? -23.444 27.572 3.214 1.00 44.41 89 LEU A C 1
ATOM 705 O O . LEU A 1 89 ? -23.915 26.860 4.103 1.00 44.41 89 LEU A O 1
ATOM 709 N N . PRO A 1 90 ? -23.875 28.828 2.967 1.00 58.41 90 PRO A N 1
ATOM 710 C CA . PRO A 1 90 ? -24.976 29.483 3.681 1.00 58.41 90 PRO A CA 1
ATOM 711 C C . PRO A 1 90 ? -26.356 28.898 3.360 1.00 58.41 90 PRO A C 1
ATOM 713 O O . PRO A 1 90 ? -26.542 28.389 2.231 1.00 58.41 90 PRO A O 1
#

Radius of gyration: 17.95 Å; chains: 1; bounding box: 38×45×39 Å